Protein AF-S4NXB4-F1 (afdb_monomer_lite)

Structure (mmCIF, N/CA/C/O backbone):
data_AF-S4NXB4-F1
#
_entry.id   AF-S4NXB4-F1
#
loop_
_atom_site.group_PDB
_atom_site.id
_atom_site.type_symbol
_atom_site.label_atom_id
_atom_site.label_alt_id
_atom_site.label_comp_id
_atom_site.label_asym_id
_atom_site.label_entity_id
_atom_site.label_seq_id
_atom_site.pdbx_PDB_ins_code
_atom_site.Cartn_x
_atom_site.Cartn_y
_atom_site.Cartn_z
_atom_site.occupancy
_atom_site.B_iso_or_equiv
_atom_site.auth_seq_id
_atom_site.auth_comp_id
_atom_site.auth_asym_id
_atom_site.auth_atom_id
_atom_site.pdbx_PDB_model_num
ATOM 1 N N . MET A 1 1 ? -6.412 -6.553 -3.588 1.00 61.19 1 MET A N 1
ATOM 2 C CA . MET A 1 1 ? -5.050 -6.394 -3.032 1.00 61.19 1 MET A CA 1
ATOM 3 C C . MET A 1 1 ? -4.880 -5.008 -2.424 1.00 61.19 1 MET A C 1
ATOM 5 O O . MET A 1 1 ? -4.650 -4.924 -1.234 1.00 61.19 1 MET A O 1
ATOM 9 N N . VAL A 1 2 ? -5.116 -3.927 -3.178 1.00 65.75 2 VAL A N 1
ATOM 10 C CA . VAL A 1 2 ? -5.022 -2.535 -2.672 1.00 65.75 2 VAL A CA 1
ATOM 11 C C . VAL A 1 2 ? -5.984 -2.229 -1.511 1.00 65.75 2 VAL A C 1
ATOM 13 O O . VAL A 1 2 ? -5.671 -1.426 -0.645 1.00 65.75 2 VAL A O 1
ATOM 16 N N . LEU A 1 3 ? -7.131 -2.914 -1.442 1.00 80.50 3 LEU A N 1
ATOM 17 C CA . LEU A 1 3 ? -8.085 -2.785 -0.330 1.00 80.50 3 LEU A CA 1
ATOM 18 C C . LEU A 1 3 ? -7.688 -3.563 0.936 1.00 80.50 3 LEU A C 1
ATOM 20 O O . LEU A 1 3 ? -8.328 -3.397 1.968 1.00 80.50 3 LEU A O 1
ATOM 24 N N . LEU A 1 4 ? -6.665 -4.422 0.878 1.00 85.75 4 LEU A N 1
ATOM 25 C CA . LEU A 1 4 ? -6.263 -5.273 2.002 1.00 85.75 4 LEU A CA 1
ATOM 26 C C . LEU A 1 4 ? -5.784 -4.464 3.229 1.00 85.75 4 LEU A C 1
ATOM 28 O O . LEU A 1 4 ? -6.254 -4.773 4.325 1.00 85.75 4 LEU A O 1
ATOM 32 N N . PRO A 1 5 ? -4.976 -3.390 3.077 1.00 88.38 5 PRO A N 1
ATOM 33 C CA . PRO A 1 5 ? -4.689 -2.435 4.150 1.00 88.38 5 PRO A CA 1
ATOM 34 C C . PRO A 1 5 ? -5.929 -1.909 4.856 1.00 88.38 5 PRO A C 1
ATOM 36 O O . PRO A 1 5 ? -6.008 -1.990 6.081 1.00 88.38 5 PRO A O 1
ATOM 39 N N . LEU A 1 6 ? -6.915 -1.443 4.087 1.00 91.12 6 LEU A N 1
ATOM 40 C CA . LEU A 1 6 ? -8.149 -0.894 4.634 1.00 91.12 6 LEU A CA 1
ATOM 41 C C . LEU A 1 6 ? -8.958 -1.967 5.364 1.00 91.12 6 LEU A C 1
ATOM 43 O O . LEU A 1 6 ? -9.325 -1.769 6.513 1.00 91.12 6 LEU A O 1
ATOM 47 N N . VAL A 1 7 ? -9.190 -3.124 4.737 1.00 92.12 7 VAL A N 1
ATOM 48 C CA . VAL A 1 7 ? -9.960 -4.223 5.347 1.00 92.12 7 VAL A CA 1
ATOM 49 C C . VAL A 1 7 ? -9.330 -4.682 6.660 1.00 92.12 7 VAL A C 1
ATOM 51 O O . VAL A 1 7 ? -10.056 -4.923 7.620 1.00 92.12 7 VAL A O 1
ATOM 54 N N . LEU A 1 8 ? -7.999 -4.759 6.735 1.00 90.56 8 LEU A N 1
ATOM 55 C CA . LEU A 1 8 ? -7.316 -5.122 7.975 1.00 90.56 8 LEU A CA 1
ATOM 56 C C . LEU A 1 8 ? -7.459 -4.046 9.057 1.00 90.56 8 LEU A C 1
ATOM 58 O O . LEU A 1 8 ? -7.758 -4.404 10.193 1.00 90.56 8 LEU A O 1
ATOM 62 N N . HIS A 1 9 ? -7.349 -2.753 8.727 1.00 90.44 9 HIS A N 1
ATOM 63 C CA . HIS A 1 9 ? -7.633 -1.685 9.699 1.00 90.44 9 HIS A CA 1
ATOM 64 C C . HIS A 1 9 ? -9.070 -1.774 10.218 1.00 90.44 9 HIS A C 1
ATOM 66 O O . HIS A 1 9 ? -9.287 -1.744 11.426 1.00 90.44 9 HIS A O 1
ATOM 72 N N . LEU A 1 10 ? -10.049 -1.960 9.327 1.00 91.38 10 LEU A N 1
ATOM 73 C CA . LEU A 1 10 ? -11.456 -2.117 9.707 1.00 91.38 10 LEU A CA 1
ATOM 74 C C . LEU A 1 10 ? -11.675 -3.334 10.607 1.00 91.38 10 LEU A C 1
ATOM 76 O O . LEU A 1 10 ? -12.395 -3.239 11.595 1.00 91.38 10 LEU A O 1
ATOM 80 N N . PHE A 1 11 ? -11.035 -4.458 10.290 1.00 92.19 11 PHE A N 1
ATOM 81 C CA . PHE A 1 11 ? -11.116 -5.678 11.082 1.00 92.19 11 PHE A CA 1
ATOM 82 C C . PHE A 1 11 ? -10.549 -5.490 12.493 1.00 92.19 11 PHE A C 1
ATOM 84 O O . PHE A 1 11 ? -11.179 -5.907 13.462 1.00 92.19 11 PHE A O 1
ATOM 91 N N . PHE A 1 12 ? -9.392 -4.836 12.634 1.00 90.12 12 PHE A N 1
ATOM 92 C CA . PHE A 1 12 ? -8.820 -4.554 13.952 1.00 90.12 12 PHE A CA 1
ATOM 93 C C . PHE A 1 12 ? -9.644 -3.530 14.734 1.00 90.12 12 PHE A C 1
ATOM 95 O O . PHE A 1 12 ? -9.840 -3.712 15.935 1.00 90.12 12 PHE A O 1
ATOM 102 N N . ILE A 1 13 ? -10.173 -2.498 14.067 1.00 90.25 13 ILE A N 1
ATOM 103 C CA . ILE A 1 13 ? -11.095 -1.541 14.690 1.00 90.25 13 ILE A CA 1
ATOM 104 C C . ILE A 1 13 ? -12.331 -2.276 15.206 1.00 90.25 13 ILE A C 1
ATOM 106 O O . ILE A 1 13 ? -12.689 -2.083 16.361 1.00 90.25 13 ILE A O 1
ATOM 110 N N . ASP A 1 14 ? -12.948 -3.148 14.406 1.00 89.25 14 ASP A N 1
ATOM 111 C CA . ASP A 1 14 ? -14.134 -3.907 14.815 1.00 89.25 14 ASP A CA 1
ATOM 112 C C . ASP A 1 14 ? -13.825 -4.876 15.964 1.00 89.25 14 ASP A C 1
ATOM 114 O O . ASP A 1 14 ? -14.529 -4.885 16.971 1.00 89.25 14 ASP A O 1
ATOM 118 N N . MET A 1 15 ? -12.713 -5.616 15.888 1.00 88.25 15 MET A N 1
ATOM 119 C CA . MET A 1 15 ? -12.282 -6.533 16.948 1.00 88.25 15 MET A CA 1
ATOM 120 C C . MET A 1 15 ? -12.075 -5.817 18.290 1.00 88.25 15 MET A C 1
ATOM 122 O O . MET A 1 15 ? -12.471 -6.337 19.334 1.00 88.25 15 MET A O 1
ATOM 126 N N . VAL A 1 16 ? -11.462 -4.630 18.278 1.00 85.44 16 VAL A N 1
ATOM 127 C CA . VAL A 1 16 ? -11.200 -3.845 19.494 1.00 85.44 16 VAL A CA 1
ATOM 128 C C . VAL A 1 16 ? -12.460 -3.109 19.965 1.00 85.44 16 VAL A C 1
ATOM 130 O O . VAL A 1 16 ? -12.718 -3.025 21.167 1.00 85.44 16 VAL A O 1
ATOM 133 N N . ALA A 1 17 ? -13.277 -2.601 19.040 1.00 81.50 17 ALA A N 1
ATOM 134 C CA . ALA A 1 17 ? -14.491 -1.846 19.338 1.00 81.50 17 ALA A CA 1
ATOM 135 C C . ALA A 1 17 ? -15.696 -2.726 19.713 1.00 81.50 17 ALA A C 1
ATOM 137 O O . ALA A 1 17 ? -16.632 -2.224 20.340 1.00 81.50 17 ALA A O 1
ATOM 138 N N . ALA A 1 18 ? -15.679 -4.029 19.404 1.00 70.94 18 ALA A N 1
ATOM 139 C CA . ALA A 1 18 ? -16.751 -4.975 19.728 1.00 70.94 18 ALA A CA 1
ATOM 140 C C . ALA A 1 18 ? -17.121 -4.994 21.226 1.00 70.94 18 ALA A C 1
ATOM 142 O O . ALA A 1 18 ? -18.259 -5.308 21.576 1.00 70.94 18 ALA A O 1
ATOM 143 N N . GLY A 1 19 ? -16.191 -4.615 22.110 1.00 66.88 19 GLY A N 1
ATOM 144 C CA . GLY A 1 19 ? -16.426 -4.508 23.552 1.00 66.88 19 GLY A CA 1
ATOM 145 C C . GLY A 1 19 ? -16.959 -3.155 24.042 1.00 66.88 19 GLY A C 1
ATOM 146 O O . GLY A 1 19 ? -17.440 -3.083 25.170 1.00 66.88 19 GLY A O 1
ATOM 147 N N . ASN A 1 20 ? -16.878 -2.076 23.250 1.00 68.06 20 ASN A N 1
ATOM 148 C CA . ASN A 1 20 ? -17.207 -0.723 23.710 1.00 68.06 20 ASN A CA 1
ATOM 149 C C . ASN A 1 20 ? -17.724 0.164 22.557 1.00 68.06 20 ASN A C 1
ATOM 151 O O . ASN A 1 20 ? -16.949 0.758 21.806 1.00 68.06 20 ASN A O 1
ATOM 155 N N . ARG A 1 21 ? -19.055 0.270 22.415 1.00 65.94 21 ARG A N 1
ATOM 156 C CA . ARG A 1 21 ? -19.731 1.122 21.414 1.00 65.94 21 ARG A CA 1
ATOM 157 C C . ARG A 1 21 ? -19.674 2.601 21.818 1.00 65.94 21 ARG A C 1
ATOM 159 O O . ARG A 1 21 ? -20.679 3.200 22.190 1.00 65.94 21 ARG A O 1
ATOM 166 N N . ASN A 1 22 ? -18.488 3.187 21.737 1.00 67.12 22 ASN A N 1
ATOM 167 C CA . ASN A 1 22 ? -18.276 4.614 21.971 1.00 67.12 22 ASN A CA 1
ATOM 168 C C . ASN A 1 22 ? -18.353 5.410 20.660 1.00 67.12 22 ASN A C 1
ATOM 170 O O . ASN A 1 22 ? -18.129 4.871 19.574 1.00 67.12 22 ASN A O 1
ATOM 174 N N . SER A 1 23 ? -18.604 6.724 20.749 1.00 68.88 23 SER A N 1
ATOM 175 C CA . SER A 1 23 ? -18.614 7.622 19.577 1.00 68.88 23 SER A CA 1
ATOM 176 C C . SER A 1 23 ? -17.254 7.729 18.867 1.00 68.88 23 SER A C 1
ATOM 178 O O . SER A 1 23 ? -17.171 8.265 17.765 1.00 68.88 23 SER A O 1
ATOM 180 N N . THR A 1 24 ? -16.195 7.179 19.465 1.00 81.56 24 THR A N 1
ATOM 181 C CA . THR A 1 24 ? -14.824 7.176 18.945 1.00 81.56 24 THR A CA 1
ATOM 182 C C . THR A 1 24 ? -14.632 6.279 17.723 1.00 81.56 24 THR A C 1
ATOM 184 O O . THR A 1 24 ? -13.661 6.471 16.997 1.00 81.56 24 THR A O 1
ATOM 187 N N . ILE A 1 25 ? -15.553 5.343 17.454 1.00 87.19 25 ILE A N 1
ATOM 188 C CA . ILE A 1 25 ? -15.473 4.430 16.298 1.00 87.19 25 ILE A CA 1
ATOM 189 C C . ILE A 1 25 ? -15.451 5.211 14.980 1.00 87.19 25 ILE A C 1
ATOM 191 O O . ILE A 1 25 ? -14.676 4.898 14.081 1.00 87.19 25 ILE A O 1
ATOM 195 N N . VAL A 1 26 ? -16.277 6.256 14.870 1.00 87.12 26 VAL A N 1
ATOM 196 C CA . VAL A 1 26 ? -16.341 7.079 13.653 1.00 87.12 26 VAL A CA 1
ATOM 197 C C . VAL A 1 26 ? -15.012 7.797 13.428 1.00 87.12 26 VAL A C 1
ATOM 199 O O . VAL A 1 26 ? -14.507 7.816 12.310 1.00 87.12 26 VAL A O 1
ATOM 202 N N . THR A 1 27 ? -14.408 8.328 14.492 1.00 89.31 27 THR A N 1
ATOM 203 C CA . THR A 1 27 ? -13.092 8.973 14.419 1.00 89.31 27 THR A CA 1
ATOM 204 C C . THR A 1 27 ? -12.010 7.985 13.984 1.00 89.31 27 THR A C 1
ATOM 206 O O . THR A 1 27 ? -11.232 8.303 13.092 1.00 89.31 27 THR A O 1
ATOM 209 N N . GLN A 1 28 ? -11.995 6.769 14.542 1.00 90.00 28 GLN A N 1
ATOM 210 C CA . GLN A 1 28 ? -11.039 5.721 14.161 1.00 90.00 28 GLN A CA 1
ATOM 211 C C . GLN A 1 28 ? -11.200 5.287 12.700 1.00 90.00 28 GLN A C 1
ATOM 213 O O . GLN A 1 28 ? -10.205 5.084 12.011 1.00 90.00 28 GLN A O 1
ATOM 218 N N . LEU A 1 29 ? -12.438 5.198 12.208 1.00 90.94 29 LEU A N 1
ATOM 219 C CA . LEU A 1 29 ? -12.717 4.880 10.810 1.00 90.94 29 LEU A CA 1
ATOM 220 C C . LEU A 1 29 ? -12.180 5.958 9.856 1.00 90.94 29 LEU A C 1
ATOM 222 O O . LEU A 1 29 ? -11.598 5.635 8.822 1.00 90.94 29 LEU A O 1
ATOM 226 N N . ILE A 1 30 ? -12.360 7.234 10.210 1.00 92.56 30 ILE A N 1
ATOM 227 C CA . ILE A 1 30 ? -11.844 8.363 9.427 1.00 92.56 30 ILE A CA 1
ATOM 228 C C . ILE A 1 30 ? -10.310 8.374 9.447 1.00 92.56 30 ILE A C 1
ATOM 230 O O . ILE A 1 30 ? -9.702 8.530 8.390 1.00 92.56 30 ILE A O 1
ATOM 234 N N . CYS A 1 31 ? -9.687 8.166 10.612 1.00 92.12 31 CYS A N 1
ATOM 235 C CA . CYS A 1 31 ? -8.230 8.065 10.736 1.00 92.12 31 CYS A CA 1
ATOM 236 C C . CYS A 1 31 ? -7.668 6.935 9.869 1.00 92.12 31 CYS A C 1
ATOM 238 O O . CYS A 1 31 ? -6.822 7.199 9.023 1.00 92.12 31 CYS A O 1
ATOM 240 N N . ALA A 1 32 ? -8.217 5.722 9.979 1.00 92.38 32 ALA A N 1
ATOM 241 C CA . ALA A 1 32 ? -7.778 4.584 9.175 1.00 92.38 32 ALA A CA 1
ATOM 242 C C . ALA A 1 32 ? -7.929 4.832 7.667 1.00 92.38 32 ALA A C 1
ATOM 244 O O . ALA A 1 32 ? -7.081 4.429 6.872 1.00 92.38 32 ALA A O 1
ATOM 245 N N . PHE A 1 33 ? -9.000 5.511 7.247 1.00 92.94 33 PHE A N 1
ATOM 246 C CA . PHE A 1 33 ? -9.162 5.886 5.845 1.00 92.94 33 PHE A CA 1
ATOM 247 C C . PHE A 1 33 ? -8.070 6.864 5.391 1.00 92.94 33 PHE A C 1
ATOM 249 O O . PHE A 1 33 ? -7.480 6.666 4.329 1.00 92.94 33 PHE A O 1
ATOM 256 N N . LEU A 1 34 ? -7.771 7.892 6.192 1.00 94.00 34 LEU A N 1
ATOM 257 C CA . LEU A 1 34 ? -6.722 8.864 5.881 1.00 94.00 34 LEU A CA 1
ATOM 258 C C . LEU A 1 34 ? -5.331 8.223 5.858 1.00 94.00 34 LEU A C 1
ATOM 260 O O . LEU A 1 34 ? -4.587 8.465 4.914 1.00 94.00 34 LEU A O 1
ATOM 264 N N . GLU A 1 35 ? -5.001 7.371 6.826 1.00 93.50 35 GLU A N 1
ATOM 265 C CA . GLU A 1 35 ? -3.729 6.636 6.879 1.00 93.50 35 GLU A CA 1
ATOM 266 C C . GLU A 1 35 ? -3.519 5.792 5.621 1.00 93.50 35 GLU A C 1
ATOM 268 O O . GLU A 1 35 ? -2.462 5.853 4.992 1.00 93.50 35 GLU A O 1
ATOM 273 N N . VAL A 1 36 ? -4.548 5.055 5.188 1.00 93.56 36 VAL A N 1
ATOM 274 C CA . VAL A 1 36 ? -4.467 4.252 3.963 1.00 93.56 36 VAL A CA 1
ATOM 275 C C . VAL A 1 36 ? -4.321 5.146 2.732 1.00 93.56 36 VAL A C 1
ATOM 277 O O . VAL A 1 36 ? -3.482 4.861 1.880 1.00 93.56 36 VAL A O 1
ATOM 280 N N . VAL A 1 37 ? -5.081 6.239 2.623 1.00 93.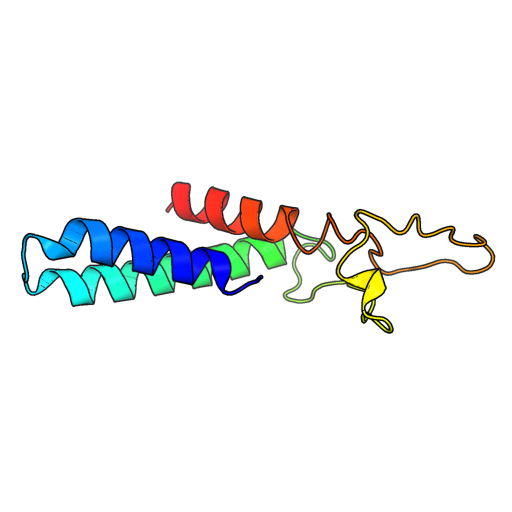44 37 VAL A N 1
ATOM 281 C CA . VAL A 1 37 ? -4.976 7.159 1.477 1.00 93.44 37 VAL A CA 1
ATOM 282 C C . VAL A 1 37 ? -3.585 7.788 1.407 1.00 93.44 37 VAL A C 1
ATOM 284 O O . VAL A 1 37 ? -2.935 7.718 0.364 1.00 93.44 37 VAL A O 1
ATOM 287 N N . ILE A 1 38 ? -3.084 8.351 2.503 1.00 93.94 38 ILE A N 1
ATOM 288 C CA . ILE A 1 38 ? -1.774 9.008 2.515 1.00 93.94 38 ILE A CA 1
ATOM 289 C C . ILE A 1 38 ? -0.662 7.969 2.306 1.00 93.94 38 ILE A C 1
ATOM 291 O O . ILE A 1 38 ? 0.243 8.203 1.505 1.00 93.94 38 ILE A O 1
ATOM 295 N N . GLY A 1 39 ? -0.762 6.788 2.925 1.00 93.56 39 GLY A N 1
ATOM 296 C CA . GLY A 1 39 ? 0.173 5.682 2.719 1.00 93.56 39 GLY A CA 1
ATOM 297 C C . GLY A 1 39 ? 0.206 5.188 1.270 1.00 93.56 39 GLY A C 1
ATOM 298 O O . GLY A 1 39 ? 1.283 4.927 0.737 1.00 93.56 39 GLY A O 1
ATOM 299 N N . THR A 1 40 ? -0.945 5.122 0.589 1.00 91.56 40 THR A N 1
ATOM 300 C CA . THR A 1 40 ? -0.997 4.769 -0.842 1.00 91.56 40 THR A CA 1
ATOM 301 C C . THR A 1 40 ? -0.344 5.827 -1.719 1.00 91.56 40 THR A C 1
ATOM 303 O O . THR A 1 40 ? 0.453 5.473 -2.582 1.00 91.56 40 THR A O 1
ATOM 306 N N . LEU A 1 41 ? -0.601 7.114 -1.475 1.00 92.56 41 LEU A N 1
ATOM 307 C CA . LEU A 1 41 ? 0.038 8.202 -2.218 1.00 92.56 41 LEU A CA 1
ATOM 308 C C . LEU A 1 41 ? 1.557 8.204 -2.010 1.00 92.56 41 LEU A C 1
ATOM 310 O O . LEU A 1 41 ? 2.307 8.306 -2.978 1.00 92.56 41 LEU A O 1
ATOM 314 N N . ALA A 1 42 ? 2.015 8.023 -0.769 1.00 92.69 42 ALA A N 1
ATOM 315 C CA . ALA A 1 42 ? 3.436 7.910 -0.453 1.00 92.69 42 ALA A CA 1
ATOM 316 C C . ALA A 1 42 ? 4.081 6.704 -1.156 1.00 92.69 42 ALA A C 1
ATOM 318 O O . ALA A 1 42 ? 5.148 6.837 -1.753 1.00 92.69 42 ALA A O 1
ATOM 319 N N . ALA A 1 43 ? 3.415 5.544 -1.152 1.00 90.88 43 ALA A N 1
ATOM 320 C CA . ALA A 1 43 ? 3.899 4.354 -1.844 1.00 90.88 43 ALA A CA 1
ATOM 321 C C . ALA A 1 43 ? 3.984 4.555 -3.366 1.00 90.88 43 ALA A C 1
ATOM 323 O O . ALA A 1 43 ? 4.980 4.155 -3.964 1.00 90.88 43 ALA A O 1
ATOM 324 N N . LEU A 1 44 ? 2.995 5.210 -3.986 1.00 90.19 44 LEU A N 1
ATOM 325 C CA . LEU A 1 44 ? 3.015 5.526 -5.421 1.00 90.19 44 LEU A CA 1
ATOM 326 C C . LEU A 1 44 ? 4.180 6.447 -5.791 1.00 90.19 44 LEU A C 1
ATOM 328 O O . LEU A 1 44 ? 4.876 6.181 -6.760 1.00 90.19 44 LEU A O 1
ATOM 332 N N . ILE A 1 45 ? 4.439 7.475 -4.982 1.00 91.50 45 ILE A N 1
ATOM 333 C CA . ILE A 1 45 ? 5.529 8.431 -5.223 1.00 91.50 45 ILE A CA 1
ATOM 334 C C . ILE A 1 45 ? 6.909 7.762 -5.129 1.00 91.50 45 ILE A C 1
ATOM 336 O O . ILE A 1 45 ? 7.841 8.164 -5.830 1.00 91.50 45 ILE A O 1
ATOM 340 N N . VAL A 1 46 ? 7.063 6.770 -4.248 1.00 90.25 46 VAL A N 1
ATOM 341 C CA . VAL A 1 46 ? 8.341 6.075 -4.018 1.00 90.25 46 VAL A CA 1
ATOM 342 C C . VAL A 1 46 ? 8.597 4.973 -5.047 1.00 90.25 46 VAL A C 1
ATOM 344 O O . VAL A 1 46 ? 9.753 4.697 -5.371 1.00 90.25 46 VAL A O 1
ATOM 347 N N . LEU A 1 47 ? 7.547 4.339 -5.566 1.00 86.25 47 LEU A N 1
ATOM 348 C CA . LEU A 1 47 ? 7.667 3.294 -6.576 1.00 86.25 47 LEU A CA 1
ATOM 349 C C . LEU A 1 47 ? 7.966 3.877 -7.970 1.00 86.25 47 LEU A C 1
ATOM 351 O O . LEU A 1 47 ? 7.658 5.034 -8.249 1.0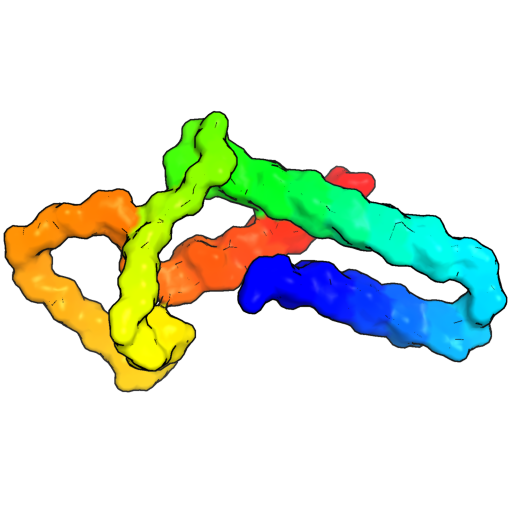0 86.25 47 LEU A O 1
ATOM 355 N N . PRO A 1 48 ? 8.588 3.095 -8.870 1.00 83.06 48 PRO A N 1
ATOM 356 C CA . PRO A 1 48 ? 8.848 3.544 -10.231 1.00 83.06 48 PRO A CA 1
ATOM 357 C C . PRO A 1 48 ? 7.541 3.703 -11.045 1.00 83.06 48 PRO A C 1
ATOM 359 O O . PRO A 1 48 ? 6.733 2.767 -11.073 1.00 83.06 48 PRO A O 1
ATOM 362 N N . PRO A 1 49 ? 7.358 4.831 -11.768 1.00 86.06 49 PRO A N 1
ATOM 363 C CA . PRO A 1 49 ? 8.276 5.965 -11.897 1.00 86.06 49 PRO A CA 1
ATOM 364 C C . PRO A 1 49 ? 8.241 6.899 -10.676 1.00 86.06 49 PRO A C 1
ATOM 366 O O . PRO A 1 49 ? 7.217 7.508 -10.364 1.00 86.06 49 PRO A O 1
ATOM 369 N N . THR A 1 50 ? 9.402 7.070 -10.036 1.00 84.88 50 THR A N 1
ATOM 370 C CA . THR A 1 50 ? 9.554 7.879 -8.820 1.00 84.88 50 THR A CA 1
ATOM 371 C C . THR A 1 50 ? 9.080 9.311 -9.040 1.00 84.88 50 THR A C 1
ATOM 373 O O . THR A 1 50 ? 9.509 9.963 -9.995 1.00 84.88 50 THR A O 1
ATOM 376 N N . GLY A 1 51 ? 8.252 9.822 -8.133 1.00 85.94 51 GLY A N 1
ATOM 377 C CA . GLY A 1 51 ? 7.716 11.184 -8.201 1.00 85.94 51 GLY A CA 1
ATOM 378 C C . GLY A 1 51 ? 6.472 11.352 -9.076 1.00 85.94 51 GLY A C 1
ATOM 379 O O . GLY A 1 51 ? 5.964 12.468 -9.172 1.00 85.94 51 GLY A O 1
ATOM 380 N N . SER A 1 52 ? 5.963 10.281 -9.688 1.00 87.50 52 SER A N 1
ATOM 381 C CA . SER A 1 52 ? 4.679 10.283 -10.396 1.00 87.50 52 SER A CA 1
ATOM 382 C C . SER A 1 52 ? 3.601 9.559 -9.583 1.00 87.50 52 SER A C 1
ATOM 384 O O . SER A 1 52 ? 3.908 8.809 -8.660 1.00 87.50 52 SER A O 1
ATOM 386 N N . ILE A 1 53 ? 2.330 9.784 -9.920 1.00 85.31 53 ILE A N 1
ATOM 387 C CA . ILE A 1 53 ? 1.188 9.045 -9.348 1.00 85.31 53 ILE A CA 1
ATOM 388 C C . ILE A 1 53 ? 0.738 7.976 -10.358 1.00 85.31 53 ILE A C 1
ATOM 390 O O . ILE A 1 53 ? -0.448 7.709 -10.525 1.00 85.31 53 ILE A O 1
ATOM 394 N N . ASP A 1 54 ? 1.701 7.391 -11.067 1.00 82.44 54 ASP A N 1
ATOM 395 C CA . ASP A 1 54 ? 1.485 6.334 -12.043 1.00 82.44 54 ASP A CA 1
ATOM 396 C C . ASP A 1 54 ? 2.205 5.063 -11.592 1.00 82.44 54 ASP A C 1
ATOM 398 O O . ASP A 1 54 ? 3.234 5.097 -10.922 1.00 82.44 54 ASP A O 1
ATOM 402 N N . LEU A 1 55 ? 1.650 3.913 -11.957 1.00 78.50 55 LEU A N 1
ATOM 403 C CA . LEU A 1 55 ? 2.208 2.602 -11.646 1.00 78.50 55 LEU A CA 1
ATOM 404 C C . LEU A 1 55 ? 2.627 1.929 -12.952 1.00 78.50 55 LEU A C 1
ATOM 406 O O . LEU A 1 55 ? 1.779 1.595 -13.782 1.00 78.50 55 LEU A O 1
ATOM 410 N N . HIS A 1 56 ? 3.929 1.690 -13.136 1.00 77.38 56 HIS A N 1
ATOM 411 C CA . HIS A 1 56 ? 4.432 0.951 -14.298 1.00 77.38 56 HIS A CA 1
ATOM 412 C C . HIS A 1 56 ? 4.251 -0.564 -14.120 1.00 77.38 56 HIS A C 1
ATOM 414 O O . HIS A 1 56 ? 5.162 -1.294 -13.714 1.00 77.38 56 HIS A O 1
ATOM 420 N N . VAL A 1 57 ? 3.054 -1.046 -14.458 1.00 76.06 57 VAL A N 1
ATOM 421 C CA . VAL A 1 57 ? 2.678 -2.461 -14.337 1.00 76.06 57 VAL A CA 1
ATOM 422 C C . VAL A 1 57 ? 2.154 -2.982 -15.671 1.00 76.06 57 VAL A C 1
ATOM 424 O O . VAL A 1 57 ? 1.411 -2.294 -16.372 1.00 76.06 57 VAL A O 1
ATOM 427 N N . CYS A 1 58 ? 2.552 -4.201 -16.040 1.00 77.19 58 CYS A N 1
ATOM 428 C CA . CYS A 1 58 ? 1.992 -4.867 -17.210 1.00 77.19 58 CYS A CA 1
ATOM 429 C C . CYS A 1 58 ? 0.551 -5.312 -16.904 1.00 77.19 58 CYS A C 1
ATOM 431 O O . CYS A 1 58 ? 0.277 -5.831 -15.822 1.00 77.19 58 CYS A O 1
ATOM 433 N N . SER A 1 59 ? -0.378 -5.135 -17.848 1.00 75.69 59 SER A N 1
ATOM 434 C CA . SER A 1 59 ? -1.756 -5.598 -17.645 1.00 75.69 59 SER A CA 1
ATOM 435 C C . SER A 1 59 ? -1.804 -7.135 -17.668 1.00 75.69 59 SER A C 1
ATOM 437 O O . SER A 1 59 ? -1.268 -7.723 -18.611 1.00 75.69 59 SER A O 1
ATOM 439 N N . PRO A 1 60 ? -2.412 -7.795 -16.666 1.00 75.00 60 PRO A N 1
ATOM 440 C CA . PRO A 1 60 ? -2.519 -9.248 -16.649 1.00 75.00 60 PRO A CA 1
ATOM 441 C C . PRO A 1 60 ? -3.464 -9.715 -17.761 1.00 75.00 60 PRO A C 1
ATOM 443 O O . PRO A 1 60 ? -4.566 -9.188 -17.913 1.00 75.00 60 PRO A O 1
ATOM 446 N N . MET A 1 61 ? -3.037 -10.712 -18.530 1.00 76.75 61 MET A N 1
ATOM 447 C CA . MET A 1 61 ? -3.774 -11.254 -19.678 1.00 76.75 61 MET A CA 1
ATOM 448 C C . MET A 1 61 ? -4.432 -12.592 -19.338 1.00 76.75 61 MET A C 1
ATOM 450 O O . MET A 1 61 ? -5.493 -12.922 -19.867 1.00 76.75 61 MET A O 1
ATOM 454 N N . ALA A 1 62 ? -3.823 -13.356 -18.433 1.00 74.19 62 ALA A N 1
ATOM 455 C CA . ALA A 1 62 ? -4.292 -14.663 -18.010 1.00 74.19 62 ALA A CA 1
ATOM 456 C C . ALA A 1 62 ? -4.401 -14.763 -16.484 1.00 74.19 62 ALA A C 1
ATOM 458 O O . ALA A 1 62 ? -3.762 -14.038 -15.723 1.00 74.19 62 ALA A O 1
ATOM 459 N N . LEU A 1 63 ? -5.209 -15.716 -16.013 1.00 71.06 63 LEU A N 1
ATOM 460 C CA . LEU A 1 63 ? -5.376 -15.977 -14.580 1.00 71.06 63 LEU A CA 1
ATOM 461 C C . LEU A 1 63 ? -4.075 -16.492 -13.933 1.00 71.06 63 LEU A C 1
ATOM 463 O O . LEU A 1 63 ? -3.840 -16.255 -12.750 1.00 71.06 63 LEU A O 1
ATOM 467 N N . SER A 1 64 ? -3.201 -17.127 -14.721 1.00 71.38 64 SER A N 1
ATOM 468 C CA . SER A 1 64 ? -1.845 -17.523 -14.320 1.00 71.38 64 SER A CA 1
ATOM 469 C C . SER A 1 64 ? -0.958 -16.338 -13.936 1.00 71.38 64 SER A C 1
ATOM 471 O O . SER A 1 64 ? -0.096 -16.495 -13.076 1.00 71.38 64 SER A O 1
ATOM 473 N N . ASP A 1 65 ? -1.198 -15.154 -14.507 1.00 69.75 65 ASP A N 1
ATOM 474 C CA . ASP A 1 65 ? -0.399 -13.950 -14.241 1.00 69.75 65 ASP A CA 1
ATOM 475 C C . ASP A 1 65 ? -0.653 -13.412 -12.823 1.00 69.75 65 ASP A C 1
ATOM 477 O O . ASP A 1 65 ? 0.211 -12.781 -12.219 1.00 69.75 65 ASP A O 1
ATOM 481 N N . TRP A 1 66 ? -1.830 -13.710 -12.259 1.00 66.12 66 TRP A N 1
ATOM 482 C CA . TRP A 1 66 ? -2.199 -13.364 -10.884 1.00 66.12 66 TRP A CA 1
ATOM 483 C C . TRP A 1 66 ? -1.660 -14.357 -9.844 1.00 66.12 66 TRP A C 1
ATOM 485 O O . TRP A 1 66 ? -1.541 -14.007 -8.670 1.00 66.12 66 TRP A O 1
ATOM 495 N N . TYR A 1 67 ? -1.351 -15.591 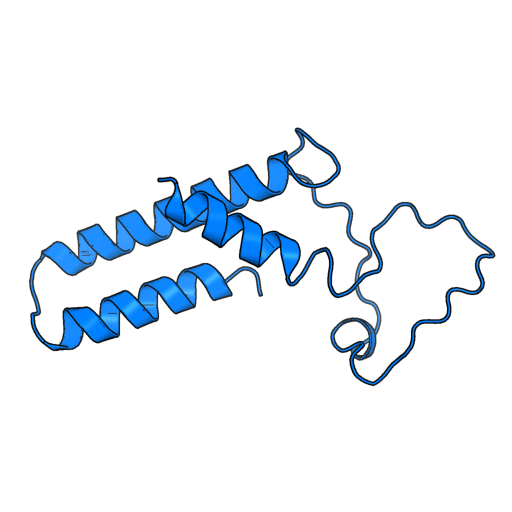-10.255 1.00 65.06 67 TYR A N 1
ATOM 496 C CA . TYR A 1 67 ? -1.006 -16.704 -9.366 1.00 65.06 67 TYR A CA 1
ATOM 497 C C . TYR A 1 67 ? 0.221 -17.462 -9.880 1.00 65.06 67 TYR A C 1
ATOM 499 O O . TYR A 1 67 ? 0.150 -18.628 -10.272 1.00 65.06 67 TYR A O 1
ATOM 507 N N . THR A 1 68 ? 1.381 -16.809 -9.817 1.00 62.47 68 THR A N 1
ATOM 508 C CA . THR A 1 68 ? 2.663 -17.372 -10.274 1.00 62.47 68 THR A CA 1
ATOM 509 C C . THR A 1 68 ? 3.194 -18.518 -9.404 1.00 62.47 68 THR A C 1
ATOM 511 O O . THR A 1 68 ? 4.163 -19.166 -9.780 1.00 62.47 68 THR A O 1
ATOM 514 N N . LEU A 1 69 ? 2.559 -18.836 -8.266 1.00 61.00 69 LEU A N 1
ATOM 515 C CA . LEU A 1 69 ? 3.018 -19.885 -7.336 1.00 61.00 69 LEU A CA 1
ATOM 516 C C . LEU A 1 69 ? 3.243 -21.254 -8.001 1.00 61.00 69 LEU A C 1
ATOM 518 O O . LEU A 1 69 ? 4.085 -22.018 -7.539 1.00 61.00 69 LEU A O 1
ATOM 522 N N . LEU A 1 70 ? 2.499 -21.563 -9.067 1.00 62.47 70 LEU A N 1
ATOM 523 C CA . LEU A 1 70 ? 2.619 -22.818 -9.821 1.00 62.47 70 LEU A CA 1
ATOM 524 C C . LEU A 1 70 ? 3.019 -22.608 -11.289 1.00 62.47 70 LEU A C 1
ATOM 526 O O . LEU A 1 70 ? 3.095 -23.576 -12.045 1.00 62.47 70 LEU A O 1
ATOM 530 N N . HIS A 1 71 ? 3.259 -21.366 -11.707 1.00 65.06 71 HIS A N 1
ATOM 531 C CA . HIS A 1 71 ? 3.605 -21.033 -13.082 1.00 65.06 71 HIS A CA 1
ATOM 532 C C . HIS A 1 71 ? 4.909 -20.246 -13.097 1.00 65.06 71 HIS A C 1
ATOM 534 O O . HIS A 1 71 ? 4.967 -19.134 -12.584 1.00 65.06 71 HIS A O 1
ATOM 540 N N . ASN A 1 72 ? 5.952 -20.831 -13.683 1.00 66.12 72 ASN A N 1
ATOM 541 C CA . ASN A 1 72 ? 7.219 -20.149 -13.899 1.00 66.12 72 ASN A CA 1
ATOM 542 C C . ASN A 1 72 ? 7.138 -19.372 -15.222 1.00 66.12 72 ASN A C 1
ATOM 544 O O . ASN A 1 72 ? 7.214 -20.012 -16.277 1.00 66.12 72 ASN A O 1
ATOM 548 N N . PRO A 1 73 ? 6.963 -18.038 -15.208 1.00 63.69 73 PRO A N 1
ATOM 549 C CA . PRO A 1 73 ? 6.999 -17.270 -16.440 1.00 63.69 73 PRO A CA 1
ATOM 550 C C . PRO A 1 73 ? 8.411 -17.370 -17.029 1.00 63.69 73 PRO A C 1
ATOM 552 O O . PRO A 1 73 ? 9.380 -16.931 -16.415 1.00 63.69 73 PRO A O 1
ATOM 555 N N . GLN A 1 74 ? 8.542 -17.964 -18.215 1.00 66.38 74 GLN A N 1
ATOM 556 C CA . GLN A 1 74 ? 9.774 -17.903 -18.999 1.00 66.38 74 GLN A CA 1
ATOM 557 C C . GLN A 1 74 ? 9.619 -16.790 -20.037 1.00 66.38 74 GLN A C 1
ATOM 559 O O . GLN A 1 74 ? 9.002 -17.020 -21.077 1.00 66.38 74 GLN A O 1
ATOM 564 N N . PRO A 1 75 ? 10.119 -15.570 -19.772 1.00 65.12 75 PRO A N 1
ATOM 565 C CA . PRO A 1 75 ? 10.194 -14.565 -20.816 1.00 65.12 75 PRO A CA 1
ATOM 566 C C . PRO A 1 75 ? 11.206 -15.050 -21.860 1.00 65.12 75 PRO A C 1
ATOM 568 O O . PRO A 1 75 ? 12.362 -15.294 -21.536 1.00 65.12 75 PRO A O 1
ATOM 571 N N . ASP A 1 76 ? 10.806 -15.159 -23.125 1.00 70.88 76 ASP A N 1
ATOM 572 C CA . ASP A 1 76 ? 11.705 -15.555 -24.225 1.00 70.88 76 ASP A CA 1
ATOM 573 C C . ASP A 1 76 ? 12.781 -14.488 -24.549 1.00 70.88 76 ASP A C 1
ATOM 575 O O . ASP A 1 76 ? 13.502 -14.612 -25.539 1.00 70.88 76 ASP A O 1
ATOM 579 N N . TYR A 1 77 ? 12.867 -13.412 -23.749 1.00 68.38 77 TYR A N 1
ATOM 580 C CA . TYR A 1 77 ? 13.787 -12.262 -23.846 1.00 68.38 77 TYR A CA 1
ATOM 581 C C . TYR A 1 77 ? 13.930 -11.640 -25.248 1.00 68.38 77 TYR A C 1
ATOM 583 O O . TYR A 1 77 ? 14.887 -10.915 -25.513 1.00 68.38 77 TYR A O 1
ATOM 591 N N . ARG A 1 78 ? 12.982 -11.900 -26.157 1.00 74.94 78 ARG A N 1
ATOM 592 C CA . ARG A 1 78 ? 12.968 -11.332 -27.513 1.00 74.94 78 ARG A CA 1
ATOM 593 C C . ARG A 1 78 ? 12.646 -9.844 -27.530 1.00 74.94 78 ARG A C 1
ATOM 595 O O . ARG A 1 78 ? 13.136 -9.146 -28.406 1.00 74.94 78 ARG A O 1
ATOM 602 N N . GLU A 1 79 ? 11.857 -9.380 -26.567 1.00 68.25 79 GLU A N 1
ATOM 603 C CA . GLU A 1 79 ? 11.373 -8.003 -26.484 1.00 68.25 79 GLU A CA 1
ATOM 604 C C . GLU A 1 79 ? 11.781 -7.374 -25.149 1.00 68.25 79 GLU A C 1
ATOM 606 O O . GLU A 1 79 ? 11.757 -8.029 -24.102 1.00 68.25 79 GLU A O 1
ATOM 611 N N . THR A 1 80 ? 12.141 -6.090 -25.169 1.00 68.88 80 THR A N 1
ATOM 612 C CA . THR A 1 80 ? 12.412 -5.326 -23.948 1.00 68.88 80 THR A CA 1
ATOM 613 C C . THR A 1 80 ? 11.101 -4.949 -23.272 1.00 68.88 80 THR A C 1
ATOM 615 O O . THR A 1 80 ? 10.324 -4.144 -23.785 1.00 68.88 80 THR A O 1
ATOM 618 N N . LEU A 1 81 ? 10.860 -5.511 -22.092 1.00 67.19 81 LEU A N 1
ATOM 619 C CA . LEU A 1 81 ? 9.706 -5.169 -21.273 1.00 67.19 81 LEU A CA 1
ATOM 620 C C . LEU A 1 81 ? 10.030 -3.940 -20.420 1.00 67.19 81 LEU A C 1
ATOM 622 O O . LEU A 1 81 ? 10.923 -3.967 -19.578 1.00 67.19 81 LEU A O 1
ATOM 626 N N . HIS A 1 82 ? 9.284 -2.859 -20.637 1.00 69.69 82 HIS A N 1
ATOM 627 C CA . HIS A 1 82 ? 9.405 -1.615 -19.867 1.00 69.69 82 HIS A CA 1
ATOM 628 C C . HIS A 1 82 ? 8.486 -1.577 -18.635 1.00 69.69 82 HIS A C 1
ATOM 630 O O . HIS A 1 82 ? 8.410 -0.559 -17.952 1.00 69.69 82 HIS A O 1
ATOM 636 N N . CYS A 1 83 ? 7.764 -2.665 -18.362 1.00 70.62 83 CYS A N 1
ATOM 637 C CA . CYS A 1 83 ? 6.850 -2.788 -17.234 1.00 70.62 83 CYS A CA 1
ATOM 638 C C . CYS A 1 83 ? 7.270 -3.937 -16.315 1.00 70.62 83 CYS A C 1
ATOM 640 O O . CYS A 1 83 ? 7.915 -4.897 -16.739 1.00 70.62 83 CYS A O 1
ATOM 642 N N . THR A 1 84 ? 6.910 -3.830 -15.037 1.00 65.69 84 THR A N 1
ATOM 643 C CA . THR A 1 84 ? 7.221 -4.866 -14.048 1.00 65.69 84 THR A CA 1
ATOM 644 C C . THR A 1 84 ? 6.299 -6.077 -14.259 1.00 65.69 84 THR A C 1
ATOM 646 O O . THR A 1 84 ? 5.075 -5.943 -14.240 1.00 65.69 84 THR A O 1
ATOM 649 N N . GLN A 1 85 ? 6.880 -7.257 -14.514 1.00 56.69 85 GLN A N 1
ATOM 650 C CA . GLN A 1 85 ? 6.156 -8.537 -14.658 1.00 56.69 85 GLN A CA 1
ATOM 651 C C . GLN A 1 85 ? 6.127 -9.370 -13.371 1.00 56.69 85 GLN A C 1
ATOM 653 O O . GLN A 1 85 ? 5.521 -10.439 -13.321 1.00 56.69 85 GLN A O 1
ATOM 658 N N . GLU A 1 86 ? 6.799 -8.920 -12.320 1.00 57.22 86 GLU A N 1
ATOM 659 C CA . GLU A 1 86 ? 6.843 -9.667 -11.074 1.00 57.22 86 GLU A CA 1
ATOM 660 C C . GLU A 1 86 ? 5.485 -9.562 -10.390 1.00 57.22 86 GLU A C 1
ATOM 662 O O . GLU A 1 86 ? 5.153 -8.505 -9.882 1.00 57.22 86 GLU A O 1
ATOM 667 N N . ALA A 1 87 ? 4.721 -10.650 -10.271 1.00 55.84 87 ALA A N 1
ATOM 668 C CA . ALA A 1 87 ? 3.532 -10.674 -9.409 1.00 55.84 87 ALA A CA 1
ATOM 669 C C . ALA A 1 87 ? 3.852 -10.270 -7.951 1.00 55.84 87 ALA A C 1
ATOM 671 O O . ALA A 1 87 ? 2.955 -9.940 -7.187 1.00 55.84 87 ALA A O 1
ATOM 672 N N . VAL A 1 88 ? 5.132 -10.267 -7.560 1.00 54.56 88 VAL A N 1
ATOM 673 C CA . VAL A 1 88 ? 5.611 -9.873 -6.232 1.00 54.56 88 VAL A CA 1
ATOM 674 C C . VAL A 1 88 ? 5.752 -8.351 -6.076 1.00 54.56 88 VAL A C 1
ATOM 676 O O . VAL A 1 88 ? 5.394 -7.811 -5.026 1.00 54.56 88 VAL A O 1
ATOM 679 N N . TYR A 1 89 ? 6.210 -7.648 -7.115 1.00 52.59 89 TYR A N 1
ATOM 680 C CA . TYR A 1 89 ? 6.650 -6.251 -7.020 1.00 52.59 89 TYR A CA 1
ATOM 681 C C . TYR A 1 89 ? 5.501 -5.219 -6.922 1.00 52.59 89 TYR A C 1
ATOM 683 O O . TYR A 1 89 ? 5.600 -4.317 -6.094 1.00 52.59 89 TYR A O 1
ATOM 691 N N . PRO A 1 90 ? 4.363 -5.343 -7.638 1.00 59.88 90 PRO A N 1
ATOM 692 C CA . PRO A 1 90 ? 3.197 -4.487 -7.444 1.00 59.88 90 PRO A CA 1
ATOM 693 C C . PRO A 1 90 ? 2.216 -5.024 -6.399 1.00 59.88 90 PRO A C 1
ATOM 695 O O . PRO A 1 90 ? 1.359 -4.275 -5.953 1.00 59.88 90 PRO A O 1
ATOM 698 N N . LEU A 1 91 ? 2.279 -6.303 -6.018 1.00 65.19 91 LEU A N 1
ATOM 699 C CA . LEU A 1 91 ? 1.248 -6.920 -5.174 1.00 65.19 91 LEU A CA 1
ATOM 700 C C . LEU A 1 91 ? 1.626 -6.924 -3.690 1.00 65.19 91 LEU A C 1
ATOM 702 O O . LEU A 1 91 ? 0.802 -6.560 -2.854 1.00 65.19 91 LEU A O 1
ATOM 706 N N . TYR A 1 92 ? 2.860 -7.319 -3.361 1.00 71.94 92 TYR A N 1
ATOM 707 C CA . TYR A 1 92 ? 3.322 -7.413 -1.975 1.00 71.94 92 TYR A CA 1
ATOM 708 C C . TYR A 1 92 ? 4.093 -6.167 -1.552 1.00 71.94 92 TYR A C 1
ATOM 710 O O . TYR A 1 92 ? 3.806 -5.612 -0.494 1.00 71.94 92 TYR A O 1
ATOM 718 N N . THR A 1 93 ? 5.014 -5.676 -2.384 1.00 83.69 93 THR A N 1
ATOM 719 C CA . THR A 1 93 ? 5.851 -4.521 -2.025 1.00 83.69 93 THR A CA 1
ATOM 720 C C . THR A 1 93 ? 5.020 -3.263 -1.786 1.00 83.69 93 THR A C 1
ATOM 722 O O . THR A 1 93 ? 5.218 -2.604 -0.769 1.00 83.69 93 THR A O 1
ATOM 725 N N . ILE A 1 94 ? 4.041 -2.953 -2.650 1.00 86.25 94 ILE A N 1
ATOM 726 C CA . ILE A 1 94 ? 3.190 -1.766 -2.453 1.00 86.25 94 ILE A CA 1
ATOM 727 C C . ILE A 1 94 ? 2.383 -1.858 -1.155 1.00 86.25 94 ILE A C 1
ATOM 729 O O . ILE A 1 94 ? 2.268 -0.879 -0.429 1.00 86.25 94 ILE A O 1
ATOM 733 N N . VAL A 1 95 ? 1.860 -3.044 -0.828 1.00 87.50 95 VAL A N 1
ATOM 734 C CA . VAL A 1 95 ? 1.051 -3.266 0.375 1.00 87.50 95 VAL A CA 1
ATOM 735 C C . VAL A 1 95 ? 1.914 -3.127 1.627 1.00 87.50 95 VAL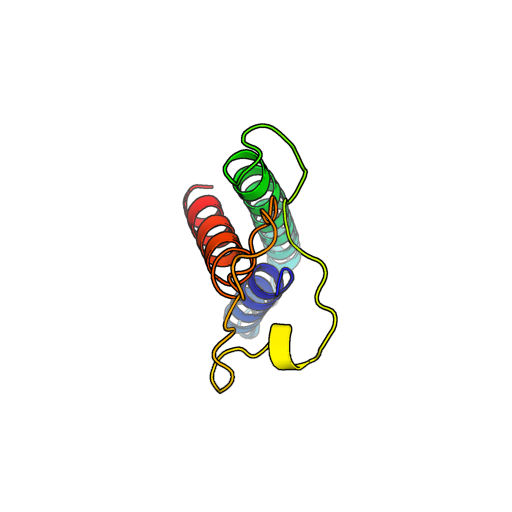 A C 1
ATOM 737 O O . VAL A 1 95 ? 1.507 -2.462 2.576 1.00 87.50 95 VAL A O 1
ATOM 740 N N . LEU A 1 96 ? 3.125 -3.689 1.618 1.00 88.31 96 LEU A N 1
ATOM 741 C CA . LEU A 1 96 ? 4.086 -3.534 2.711 1.00 88.31 96 LEU A CA 1
ATOM 742 C C . LEU A 1 96 ? 4.528 -2.077 2.886 1.00 88.31 96 LEU A C 1
ATOM 744 O O . LEU A 1 96 ? 4.637 -1.619 4.020 1.00 88.31 96 LEU A O 1
ATOM 748 N N . LEU A 1 97 ? 4.727 -1.335 1.792 1.00 90.44 97 LEU A N 1
ATOM 749 C CA . LEU A 1 97 ? 5.028 0.097 1.847 1.00 90.44 97 LEU A CA 1
ATOM 750 C C . LEU A 1 97 ? 3.868 0.902 2.434 1.00 90.44 97 LEU A C 1
ATOM 752 O O . LEU A 1 97 ? 4.104 1.746 3.291 1.00 90.44 97 LEU A O 1
ATOM 756 N N . ILE A 1 98 ? 2.624 0.615 2.037 1.00 91.69 98 ILE A N 1
ATOM 757 C CA . ILE A 1 98 ? 1.438 1.263 2.615 1.00 91.69 98 ILE A CA 1
ATOM 758 C C . ILE A 1 98 ? 1.403 1.047 4.132 1.00 91.69 98 ILE A C 1
ATOM 760 O O . ILE A 1 98 ? 1.187 2.002 4.872 1.00 91.69 98 ILE A O 1
ATOM 764 N N . TYR A 1 99 ? 1.672 -0.172 4.612 1.00 90.25 99 TYR A N 1
ATOM 765 C CA . TYR A 1 99 ? 1.750 -0.435 6.052 1.00 90.25 99 TYR A CA 1
ATOM 766 C C . TYR A 1 99 ? 2.924 0.263 6.734 1.00 90.25 99 TYR A C 1
ATOM 768 O O . TYR A 1 99 ? 2.759 0.786 7.831 1.00 90.25 99 TYR A O 1
ATOM 776 N N . ALA A 1 100 ? 4.098 0.289 6.103 1.00 92.19 100 ALA A N 1
ATOM 777 C CA . ALA A 1 100 ? 5.263 0.970 6.651 1.00 92.19 100 ALA A CA 1
ATOM 778 C C . ALA A 1 100 ? 5.014 2.478 6.804 1.00 92.19 100 ALA A C 1
ATOM 780 O O . ALA A 1 100 ? 5.347 3.044 7.841 1.00 92.19 100 ALA A O 1
ATOM 781 N N . PHE A 1 101 ? 4.389 3.121 5.813 1.00 92.25 101 PHE A N 1
ATOM 782 C CA . PHE A 1 101 ? 4.008 4.530 5.906 1.00 92.25 101 PHE A CA 1
ATOM 783 C C . PHE A 1 101 ? 2.877 4.765 6.903 1.00 92.25 101 PHE A C 1
ATOM 785 O O . PHE A 1 101 ? 2.947 5.735 7.648 1.00 92.25 101 PHE A O 1
ATOM 792 N N . GLY A 1 102 ? 1.889 3.869 6.966 1.00 89.06 102 GLY A N 1
ATOM 793 C CA . GLY A 1 102 ? 0.832 3.931 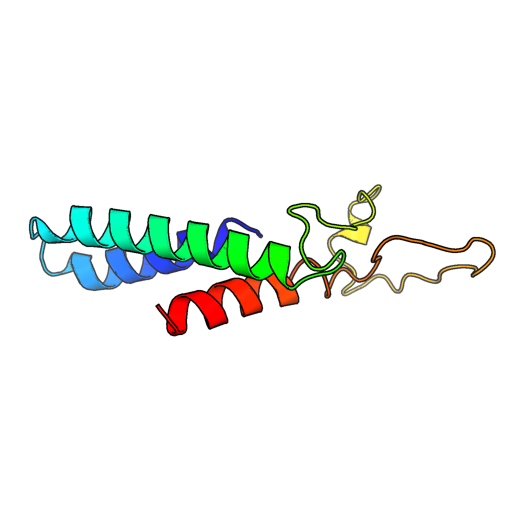7.975 1.00 89.06 102 GLY A CA 1
ATOM 794 C C . GLY A 1 102 ? 1.367 3.841 9.408 1.00 89.06 102 GLY A C 1
ATOM 795 O O . GLY A 1 102 ? 0.871 4.537 10.275 1.00 89.06 102 GLY A O 1
ATOM 796 N N . LEU A 1 103 ? 2.426 3.059 9.656 1.00 88.56 103 LEU A N 1
ATOM 797 C CA . LEU A 1 103 ? 3.087 2.987 10.970 1.00 88.56 103 LEU A CA 1
ATOM 798 C C . LEU A 1 103 ? 3.868 4.254 11.354 1.00 88.56 103 LEU A C 1
ATOM 800 O O . LEU A 1 103 ? 4.206 4.422 12.524 1.00 88.56 103 LEU A O 1
ATOM 804 N N . LEU A 1 104 ? 4.234 5.092 10.381 1.00 88.31 104 LEU A N 1
ATOM 805 C CA . LEU A 1 104 ? 4.998 6.321 10.612 1.00 88.31 104 LEU A CA 1
ATOM 806 C C . LEU A 1 104 ? 4.109 7.545 10.875 1.00 88.31 104 LEU A C 1
ATOM 808 O O . LEU A 1 104 ? 4.641 8.577 11.286 1.00 88.31 104 LEU A O 1
ATOM 812 N N . MET A 1 105 ? 2.808 7.448 10.598 1.00 80.19 105 MET A N 1
ATOM 813 C CA . MET A 1 105 ? 1.816 8.516 10.778 1.00 80.19 105 MET A CA 1
ATOM 814 C C . MET A 1 105 ? 1.082 8.352 12.105 1.00 80.19 105 MET A C 1
ATOM 816 O O . MET A 1 105 ? 0.778 9.405 12.709 1.00 80.19 105 MET A O 1
#

Secondary structure (DSSP, 8-state):
-TTHHHHHHHHHHHHHHTT---THHHHHHHHHHHHHHHHHHHHHHHSSSTTSS---BPPP-SHHHH-GGG------SSS---SB--TTIIIIIHHHHHHHHHTT-

Radius of gyration: 17.59 Å; chains: 1; bounding box: 34×34×51 Å

pLDDT: mean 79.57, std 11.83, range [52.59, 94.0]

Organism: NCBI:txid116150

Foldseek 3Di:
DLCPQVVVQVVVLCVVCVVPPDPCSVVSNVLSVVLSVVLLQVLCCPDPVHNDNDAQADDDDDPCLLPVVPPDDDDPPPDDRPGDSDNCCVPPVSSVSSVVSSVVD

InterPro domains:
  IPR008485 JNK1/MAPK8-associated membrane protein [PF05571] (1-104)
  IPR008485 JNK1/MAPK8-associated membran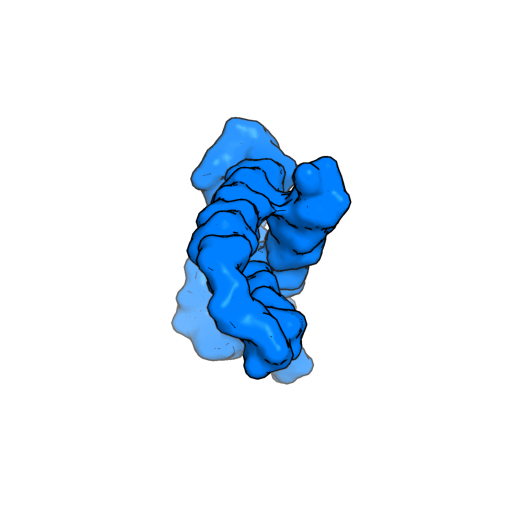e protein [PTHR12740] (1-104)

Sequence (105 aa):
MVLLPLVLHLFFIDMVAAGNRNSTIVTQLICAFLEVVIGTLAALIVLPPTGSIDLHVCSPMALSDWYTLLHNPQPDYRETLHCTQEAVYPLYTIVLLIYAFGLLM